Protein AF-A0A2T6MM74-F1 (afdb_monomer_lite)

Sequence (66 aa):
DRQAAVGTNVVYGPIHQFGGKTGRNESVELPARPFLPLTGDGELQLDVVVPILDTIVRHLESAARR

Radius of gyration: 17.02 Å; chains: 1; bounding box: 40×23×44 Å

Organism: NCBI:txid252393

InterPro domains:
  IPR006522 Phage virion morphogensis protein [PF05069] (3-45)

pLDDT: mean 88.92, std 8.75, range [55.91, 97.62]

Foldseek 3Di:
DDDDDDFDPDPCGCCQQCWAFDDDPSPDTGHHDHPDQADPVGDGPPVCPVVVVVVVVVVVVVVVVD

Structure (mmCIF, N/CA/C/O backbone):
data_AF-A0A2T6MM74-F1
#
_entry.id   AF-A0A2T6MM74-F1
#
loop_
_atom_site.group_PDB
_atom_site.id
_atom_site.type_symbol
_atom_site.label_atom_id
_atom_site.label_alt_id
_atom_site.label_comp_id
_atom_site.label_asym_id
_atom_site.label_entity_id
_atom_site.label_seq_id
_atom_site.pdbx_PDB_ins_code
_atom_site.Cartn_x
_atom_site.Cartn_y
_atom_site.Cartn_z
_atom_site.occupancy
_atom_site.B_iso_or_equiv
_atom_site.auth_seq_id
_atom_site.auth_comp_id
_atom_site.auth_asym_id
_atom_site.auth_atom_id
_atom_site.pdbx_PDB_model_num
ATOM 1 N N . ASP A 1 1 ? 2.809 -13.142 -22.370 1.00 55.91 1 ASP A N 1
ATOM 2 C CA . ASP A 1 1 ? 2.031 -12.858 -21.147 1.00 55.91 1 ASP A CA 1
ATOM 3 C C . ASP A 1 1 ? 2.822 -13.214 -19.899 1.00 55.91 1 ASP A C 1
ATOM 5 O O . ASP A 1 1 ? 3.089 -14.383 -19.649 1.00 55.91 1 ASP A O 1
ATOM 9 N N . ARG A 1 2 ? 3.288 -12.204 -19.155 1.00 76.12 2 ARG A N 1
ATOM 10 C CA . ARG A 1 2 ? 3.950 -12.365 -17.849 1.00 76.12 2 ARG A CA 1
ATOM 11 C C . ARG A 1 2 ? 3.232 -11.467 -16.851 1.00 76.12 2 ARG A C 1
ATOM 13 O O . ARG A 1 2 ? 3.506 -10.275 -16.798 1.00 76.12 2 ARG A O 1
ATOM 20 N N . GLN A 1 3 ? 2.303 -12.046 -16.102 1.00 77.94 3 GLN A N 1
ATOM 21 C CA . GLN A 1 3 ? 1.557 -11.356 -15.053 1.00 77.94 3 GLN A CA 1
ATOM 22 C C . GLN A 1 3 ? 1.828 -12.014 -13.702 1.00 77.94 3 GLN A C 1
ATOM 24 O O . GLN A 1 3 ? 2.034 -13.225 -13.628 1.00 77.94 3 GLN A O 1
ATOM 29 N N . ALA A 1 4 ? 1.809 -11.213 -12.644 1.00 73.62 4 ALA A N 1
ATOM 30 C CA . ALA A 1 4 ? 1.858 -11.674 -11.266 1.00 73.62 4 ALA A CA 1
ATOM 31 C C . ALA A 1 4 ? 0.721 -11.001 -10.492 1.00 73.62 4 ALA A C 1
ATOM 33 O O . ALA A 1 4 ? 0.482 -9.807 -10.661 1.00 73.62 4 ALA A O 1
ATOM 34 N N . ALA A 1 5 ? 0.024 -11.773 -9.661 1.00 75.25 5 ALA A N 1
ATOM 35 C CA . ALA A 1 5 ? -1.008 -11.285 -8.756 1.00 75.25 5 ALA A CA 1
ATOM 36 C C . ALA A 1 5 ? -0.573 -11.575 -7.317 1.00 75.25 5 ALA A C 1
ATOM 38 O O . ALA A 1 5 ? -0.089 -12.668 -7.024 1.00 75.25 5 ALA A O 1
ATOM 39 N N . VAL A 1 6 ? -0.736 -10.596 -6.429 1.00 75.25 6 VAL A N 1
ATOM 40 C CA . VAL A 1 6 ? -0.397 -10.704 -5.005 1.00 75.25 6 VAL A CA 1
ATOM 41 C C . VAL A 1 6 ? -1.603 -10.236 -4.200 1.00 75.25 6 VAL A C 1
ATOM 43 O O . VAL A 1 6 ? -2.062 -9.111 -4.377 1.00 75.25 6 VAL A O 1
ATOM 46 N N . GLY A 1 7 ? -2.128 -11.098 -3.328 1.00 74.94 7 GLY A N 1
ATOM 47 C CA . GLY A 1 7 ? -3.269 -10.777 -2.473 1.00 74.94 7 GLY A CA 1
ATOM 48 C C . GLY A 1 7 ? -3.921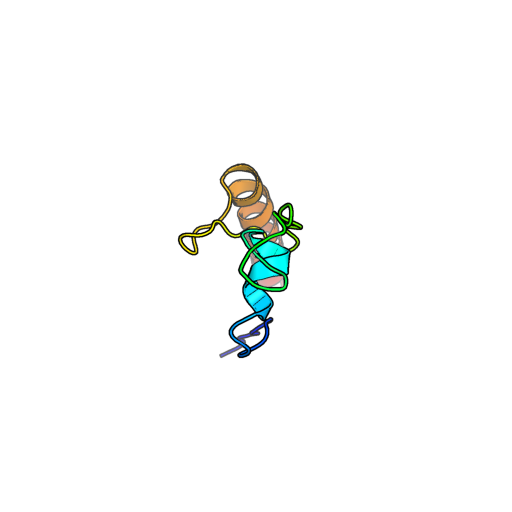 -12.007 -1.845 1.00 74.94 7 GLY A C 1
ATOM 49 O O . GLY A 1 7 ? -3.454 -13.133 -2.009 1.00 74.94 7 GLY A O 1
ATOM 50 N N . THR A 1 8 ? -5.019 -11.778 -1.128 1.00 79.12 8 THR A N 1
ATOM 51 C CA . THR A 1 8 ? -5.917 -12.817 -0.610 1.00 79.12 8 THR A CA 1
ATOM 52 C C . THR A 1 8 ? -7.330 -12.543 -1.115 1.00 79.12 8 THR A C 1
ATOM 54 O O . THR A 1 8 ? -7.743 -11.390 -1.204 1.00 79.12 8 THR A O 1
ATOM 57 N N . ASN A 1 9 ? -8.075 -13.594 -1.453 1.00 78.50 9 ASN A N 1
ATOM 58 C CA . ASN A 1 9 ? -9.479 -13.490 -1.862 1.00 78.50 9 ASN A CA 1
ATOM 59 C C . ASN A 1 9 ? -10.438 -13.372 -0.665 1.00 78.50 9 ASN A C 1
ATOM 61 O O . ASN A 1 9 ? -11.654 -13.356 -0.848 1.00 78.50 9 ASN A O 1
ATOM 65 N N . VAL A 1 10 ? -9.914 -13.343 0.563 1.00 82.56 10 VAL A N 1
ATOM 66 C CA . VAL A 1 10 ? -10.740 -13.274 1.764 1.00 82.56 10 VAL A CA 1
ATOM 67 C C . VAL A 1 10 ? -11.149 -11.831 2.049 1.00 82.56 10 VAL A C 1
ATOM 69 O O . VAL A 1 10 ? -10.311 -10.933 2.072 1.00 82.56 10 VAL A O 1
ATOM 72 N N . VAL A 1 11 ? -12.434 -11.634 2.357 1.00 71.06 11 VAL A N 1
ATOM 73 C CA . VAL A 1 11 ? -13.066 -10.327 2.623 1.00 71.06 11 VAL A CA 1
ATOM 74 C C . VAL A 1 11 ? -12.358 -9.518 3.718 1.00 71.06 11 VAL A C 1
ATOM 76 O O . VAL A 1 11 ? -12.344 -8.296 3.647 1.00 71.06 11 VAL A O 1
ATOM 79 N N . TYR A 1 12 ? -11.735 -10.167 4.710 1.00 73.12 12 TYR A N 1
ATOM 80 C CA . TYR A 1 12 ? -11.000 -9.462 5.770 1.00 73.12 12 TYR A CA 1
ATOM 81 C C . TYR A 1 12 ? -9.571 -9.067 5.368 1.00 73.12 12 TYR A C 1
ATOM 83 O O . TYR A 1 12 ? -8.950 -8.255 6.044 1.00 73.12 12 TYR A O 1
ATOM 91 N N . GLY A 1 13 ? -9.023 -9.624 4.286 1.00 81.50 13 GLY A N 1
ATOM 92 C CA . GLY A 1 13 ? -7.656 -9.355 3.834 1.00 81.50 13 GLY A CA 1
ATOM 93 C C . GLY A 1 13 ? -7.311 -7.870 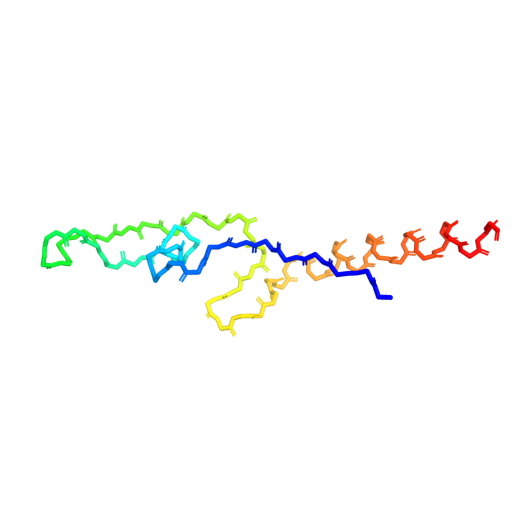3.657 1.00 81.50 13 GLY A C 1
ATOM 94 O O . GLY A 1 13 ? -6.253 -7.450 4.133 1.00 81.50 13 GLY A O 1
ATOM 95 N N . PRO A 1 14 ? -8.198 -7.058 3.048 1.00 87.69 14 PRO A N 1
ATOM 96 C CA . PRO A 1 14 ? -7.986 -5.624 2.874 1.00 87.69 14 PRO A CA 1
ATOM 97 C C . PRO A 1 14 ? -7.877 -4.828 4.182 1.00 87.69 14 PRO A C 1
ATOM 99 O O . PRO A 1 14 ? -7.278 -3.755 4.173 1.00 87.69 14 PRO A O 1
ATOM 102 N N . ILE A 1 15 ? -8.401 -5.324 5.313 1.00 90.25 15 ILE A N 1
ATOM 103 C CA . ILE A 1 15 ? -8.469 -4.533 6.556 1.00 90.25 15 ILE A CA 1
ATOM 104 C C . ILE A 1 15 ? -7.087 -4.225 7.139 1.00 90.25 15 ILE A C 1
ATOM 106 O O . ILE A 1 15 ? -6.900 -3.192 7.771 1.00 90.25 15 ILE A O 1
ATOM 110 N N . HIS A 1 16 ? -6.085 -5.077 6.899 1.00 88.94 16 HIS A N 1
ATOM 111 C CA . HIS A 1 16 ? -4.711 -4.766 7.292 1.00 88.94 16 HIS A CA 1
ATOM 112 C C . HIS A 1 16 ? -4.137 -3.627 6.443 1.00 88.94 16 HIS A C 1
ATOM 114 O O . HI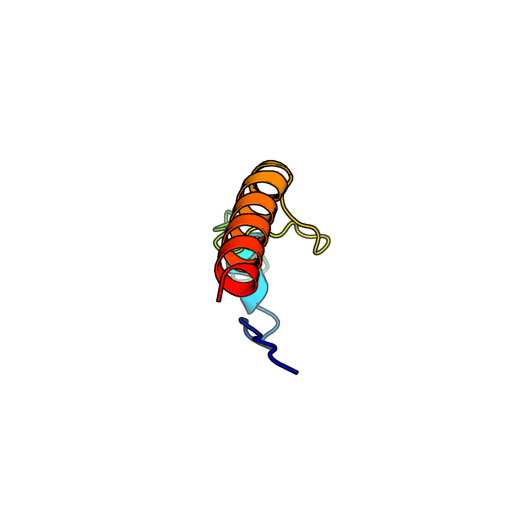S A 1 16 ? -3.479 -2.746 6.981 1.00 88.94 16 HIS A O 1
ATOM 120 N N . GLN A 1 17 ? -4.424 -3.608 5.139 1.00 90.62 17 GLN A N 1
ATOM 121 C CA . GLN A 1 17 ? -3.948 -2.572 4.223 1.00 90.62 17 GLN A CA 1
ATOM 122 C C . GLN A 1 17 ? -4.598 -1.214 4.531 1.00 90.62 17 GLN A C 1
ATOM 124 O O . GLN A 1 17 ? -3.891 -0.215 4.646 1.00 90.62 17 GLN A O 1
ATOM 129 N N . PHE A 1 18 ? -5.925 -1.179 4.688 1.00 91.69 18 PHE A N 1
ATOM 130 C CA . PHE A 1 18 ? -6.700 0.068 4.752 1.00 91.69 18 PHE A CA 1
ATOM 131 C C . PHE A 1 18 ? -7.170 0.467 6.157 1.00 91.69 18 PHE A C 1
ATOM 133 O O . PHE A 1 18 ? -7.583 1.606 6.356 1.00 91.69 18 PHE A O 1
ATOM 140 N N . GLY A 1 19 ? -7.068 -0.423 7.145 1.00 92.62 19 GLY A N 1
ATOM 141 C CA . GLY A 1 19 ? -7.641 -0.207 8.472 1.00 92.62 19 GLY A CA 1
ATOM 142 C C . GLY A 1 19 ? -9.169 -0.299 8.472 1.00 92.62 19 GLY A C 1
ATOM 143 O O . GLY A 1 19 ? -9.779 -0.793 7.522 1.00 92.62 19 GLY A O 1
ATOM 144 N N . GLY A 1 20 ? -9.781 0.166 9.559 1.00 92.94 20 GLY A N 1
ATOM 145 C CA . GLY A 1 20 ? -11.230 0.269 9.716 1.00 92.94 20 GLY A CA 1
ATOM 146 C C . GLY A 1 20 ? -11.769 -0.415 10.971 1.00 92.94 20 GLY A C 1
ATOM 147 O O . GLY A 1 20 ? -11.025 -0.866 11.848 1.00 92.94 20 GLY A O 1
ATOM 148 N N . LYS A 1 21 ? -13.098 -0.503 11.055 1.00 94.19 21 LYS A N 1
ATOM 149 C CA . LYS A 1 21 ? -13.809 -1.101 12.188 1.00 94.19 21 LYS A CA 1
ATOM 150 C C . LYS A 1 21 ? -13.661 -2.619 12.228 1.00 94.19 21 LYS A C 1
ATOM 152 O O . LYS A 1 21 ? -13.836 -3.307 11.228 1.00 94.19 21 LYS A O 1
ATOM 157 N N . THR A 1 22 ? -13.366 -3.148 13.410 1.00 91.56 22 THR A N 1
ATOM 158 C CA . THR A 1 22 ? -13.189 -4.583 13.650 1.00 91.56 22 THR A CA 1
ATOM 159 C C . THR A 1 22 ? -13.587 -4.972 15.079 1.00 91.56 22 THR A C 1
ATOM 161 O O . THR A 1 22 ? -14.037 -4.148 15.878 1.00 91.56 22 THR A O 1
ATOM 164 N N . GLY A 1 23 ? -13.428 -6.252 15.415 1.00 91.50 23 GLY A N 1
ATOM 165 C CA . GLY A 1 23 ? -13.782 -6.814 16.714 1.00 91.50 23 GLY A CA 1
ATOM 166 C C . GLY A 1 23 ? -15.279 -7.084 16.868 1.00 91.50 23 GLY A C 1
ATOM 167 O O . GLY A 1 23 ? -16.086 -6.880 15.960 1.00 91.50 23 GLY A O 1
ATOM 168 N N . ARG A 1 24 ? -15.668 -7.582 18.047 1.00 94.31 24 ARG A N 1
ATOM 169 C CA . ARG A 1 24 ? -17.075 -7.872 18.344 1.00 94.31 24 ARG A CA 1
ATOM 170 C C . ARG A 1 24 ? -17.872 -6.569 18.310 1.00 94.31 24 ARG A C 1
ATOM 172 O O . ARG A 1 24 ? -17.541 -5.641 19.048 1.00 94.31 24 ARG A O 1
ATOM 179 N N . ASN A 1 25 ? -18.910 -6.534 17.476 1.00 95.06 25 ASN A N 1
ATOM 180 C CA . ASN A 1 25 ? -19.762 -5.364 17.244 1.00 95.06 25 ASN A CA 1
ATOM 181 C C . ASN A 1 25 ? -18.975 -4.110 16.820 1.00 95.06 25 ASN A C 1
ATOM 183 O O . ASN A 1 25 ? -19.300 -3.023 17.285 1.00 95.06 25 ASN A O 1
ATOM 187 N N . GLU A 1 26 ? -17.920 -4.262 16.006 1.00 93.81 26 GLU A N 1
ATOM 188 C CA . GLU A 1 26 ? -17.163 -3.120 15.453 1.00 93.81 26 GLU A CA 1
ATOM 189 C C . GLU A 1 26 ? -16.563 -2.194 16.531 1.00 93.81 26 GLU A C 1
ATOM 191 O O . GLU A 1 26 ? -16.354 -0.997 16.332 1.00 93.81 26 GLU A O 1
ATOM 196 N N . SER A 1 27 ? -16.280 -2.757 17.706 1.00 96.81 27 SER A N 1
ATOM 197 C CA . SER A 1 27 ? -15.855 -2.009 18.893 1.00 96.81 27 SER A CA 1
ATOM 198 C C . SER A 1 27 ? -14.425 -1.466 18.821 1.00 96.81 27 SER A C 1
ATOM 200 O O . SER A 1 27 ? -14.040 -0.657 19.665 1.00 96.81 27 SER A O 1
ATOM 202 N N . VAL A 1 28 ? -13.632 -1.889 17.834 1.00 95.81 28 VAL A N 1
ATOM 203 C CA . VAL A 1 28 ? -12.221 -1.520 17.690 1.00 95.81 28 VAL A CA 1
ATOM 204 C C . VAL A 1 28 ? -11.997 -0.808 16.361 1.00 95.81 28 VAL A C 1
ATOM 206 O O . VAL A 1 28 ? -12.426 -1.286 15.316 1.00 95.81 28 VAL A O 1
ATOM 209 N N . GLU A 1 29 ? -11.278 0.312 16.395 1.00 96.25 29 GLU A N 1
ATOM 210 C CA . GLU A 1 29 ? -10.725 0.958 15.202 1.00 96.25 29 GLU A CA 1
ATOM 211 C C . GLU A 1 29 ? -9.311 0.421 14.957 1.00 96.25 29 GLU A C 1
ATOM 213 O O . GLU A 1 29 ? -8.406 0.654 15.763 1.00 96.25 29 GLU A O 1
ATOM 218 N N . LEU A 1 30 ? -9.113 -0.319 13.867 1.00 94.38 30 LEU A N 1
ATOM 219 C CA . LEU A 1 30 ? -7.800 -0.808 13.468 1.00 94.38 30 LEU A CA 1
ATOM 220 C C . LEU A 1 30 ? -7.113 0.239 12.577 1.00 94.38 30 LEU A C 1
ATOM 222 O O . LEU A 1 30 ? -7.660 0.595 11.532 1.00 94.38 30 LEU A O 1
ATOM 226 N N . PRO A 1 31 ? -5.907 0.718 12.925 1.00 95.00 31 PRO A N 1
ATOM 227 C CA . PRO A 1 31 ? -5.167 1.622 12.054 1.00 95.00 31 PRO A CA 1
ATOM 228 C C . PRO A 1 31 ? -4.671 0.895 10.798 1.00 95.00 31 PRO A C 1
ATOM 230 O O . PRO A 1 31 ? -4.267 -0.269 10.866 1.00 95.00 31 PRO A O 1
ATOM 233 N N . ALA A 1 32 ? -4.621 1.611 9.675 1.00 92.12 32 ALA A N 1
ATOM 234 C CA . ALA A 1 32 ? -4.055 1.104 8.429 1.00 92.12 32 ALA A CA 1
ATOM 235 C C . ALA A 1 32 ? -2.584 0.670 8.593 1.00 92.12 32 ALA A C 1
ATOM 237 O O . ALA A 1 32 ? -1.789 1.300 9.305 1.00 92.12 32 ALA A O 1
ATOM 238 N N . ARG A 1 33 ? -2.215 -0.419 7.912 1.00 91.00 33 ARG A N 1
ATOM 239 C CA . ARG A 1 33 ? -0.849 -0.946 7.781 1.00 91.00 33 ARG A CA 1
ATOM 240 C C . ARG A 1 33 ? -0.545 -1.153 6.288 1.00 91.00 33 ARG A C 1
ATOM 242 O O . ARG A 1 33 ? -0.464 -2.297 5.844 1.00 91.00 33 ARG A O 1
ATOM 249 N N . PRO A 1 34 ? -0.414 -0.072 5.498 1.00 88.94 34 PRO A N 1
ATOM 250 C CA . PRO A 1 34 ? -0.221 -0.186 4.060 1.00 88.94 34 PRO A CA 1
ATOM 251 C C . PRO A 1 34 ? 1.148 -0.795 3.735 1.00 88.94 34 PRO A C 1
ATOM 253 O O . PRO A 1 34 ? 2.183 -0.294 4.167 1.00 88.94 34 PRO A O 1
ATOM 256 N N . PHE A 1 35 ? 1.144 -1.878 2.962 1.00 87.06 35 PHE A N 1
ATOM 257 C CA . PHE A 1 35 ? 2.346 -2.513 2.400 1.00 87.06 35 PHE A CA 1
ATOM 258 C C . PHE A 1 35 ? 2.302 -2.563 0.870 1.00 87.06 35 PHE A C 1
ATOM 260 O O . PHE A 1 35 ? 3.344 -2.657 0.226 1.00 87.06 35 PHE A O 1
ATOM 267 N N . LEU A 1 36 ? 1.107 -2.467 0.280 1.00 89.50 36 LEU A N 1
ATOM 268 C CA . LEU A 1 36 ? 0.940 -2.170 -1.138 1.00 89.50 36 LEU A CA 1
ATOM 269 C C . LEU A 1 36 ? 0.797 -0.657 -1.326 1.00 89.50 36 LEU A C 1
ATOM 271 O O . LEU A 1 36 ? 0.147 -0.004 -0.507 1.00 89.50 36 LEU A O 1
ATOM 275 N N . PRO A 1 37 ? 1.335 -0.080 -2.408 1.00 90.38 37 PRO A N 1
ATOM 276 C CA . PRO A 1 37 ? 1.242 1.351 -2.648 1.00 90.38 37 PRO A CA 1
ATOM 277 C C . PRO A 1 37 ? -0.091 1.724 -3.320 1.00 90.38 37 PRO A C 1
ATOM 279 O O . PRO A 1 37 ? -0.120 2.410 -4.338 1.00 90.38 37 PRO A O 1
ATOM 282 N N . LEU A 1 38 ? -1.194 1.221 -2.762 1.00 90.44 38 LEU A N 1
ATOM 283 C CA . LEU A 1 38 ? -2.557 1.392 -3.261 1.00 90.44 38 LEU A CA 1
ATOM 284 C C . LEU A 1 38 ? -3.382 2.246 -2.294 1.00 90.44 38 LEU A C 1
ATOM 286 O O . LEU A 1 38 ? -3.207 2.158 -1.073 1.00 90.44 38 LEU A O 1
ATOM 290 N N . THR A 1 39 ? -4.287 3.050 -2.841 1.00 89.94 39 THR A N 1
ATOM 291 C CA . THR A 1 39 ? -5.352 3.752 -2.121 1.00 89.94 39 THR A CA 1
ATOM 292 C C . THR A 1 39 ? -6.570 2.839 -1.952 1.00 89.94 39 THR A C 1
ATOM 294 O O . THR A 1 39 ? -6.650 1.768 -2.557 1.00 89.94 39 THR A O 1
ATOM 297 N N . GLY A 1 40 ? -7.531 3.256 -1.119 1.00 85.81 40 GLY A N 1
ATOM 298 C CA . GLY A 1 40 ? -8.791 2.522 -0.929 1.00 85.81 40 GLY A CA 1
ATOM 299 C C . GLY A 1 40 ? -9.636 2.413 -2.204 1.00 85.81 40 GLY A C 1
ATOM 300 O O . GLY A 1 40 ? -10.386 1.453 -2.350 1.00 85.81 40 GLY A O 1
ATOM 301 N N . ASP A 1 41 ? -9.450 3.343 -3.143 1.00 88.06 41 ASP A N 1
ATOM 302 C CA . ASP A 1 41 ? -10.136 3.367 -4.440 1.00 88.06 41 ASP A CA 1
ATOM 303 C C . ASP A 1 41 ? -9.434 2.500 -5.502 1.00 88.06 41 ASP A C 1
ATOM 305 O O . ASP A 1 41 ? -9.900 2.399 -6.634 1.00 88.06 41 ASP A O 1
ATOM 309 N N . GLY A 1 42 ? -8.318 1.851 -5.145 1.00 87.06 42 GLY A N 1
ATOM 310 C CA . GLY A 1 42 ? -7.543 0.998 -6.051 1.00 87.06 42 GLY A CA 1
ATOM 311 C C . GLY A 1 42 ? -6.514 1.742 -6.904 1.00 87.06 42 GLY A C 1
ATOM 312 O O . GLY A 1 42 ? -5.887 1.128 -7.764 1.00 87.06 42 GLY A O 1
ATOM 313 N N . GLU A 1 43 ? -6.299 3.030 -6.647 1.00 91.94 43 GLU A N 1
ATOM 314 C CA . GLU A 1 43 ? -5.305 3.848 -7.346 1.00 91.94 43 GLU A CA 1
ATOM 315 C C . GLU A 1 43 ? -3.920 3.735 -6.703 1.00 91.94 43 GLU A C 1
ATOM 317 O O . GLU A 1 43 ? -3.788 3.362 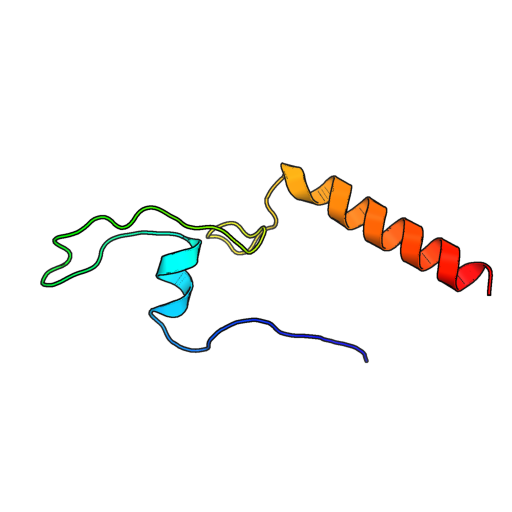-5.537 1.00 91.94 43 GLU A O 1
ATOM 322 N N . LEU A 1 44 ? -2.865 4.092 -7.438 1.00 92.25 44 LEU A N 1
ATOM 323 C CA . LEU A 1 44 ? -1.533 4.225 -6.843 1.00 92.25 44 LEU A CA 1
ATOM 324 C C . LEU A 1 44 ? -1.455 5.457 -5.933 1.00 92.25 44 LEU A C 1
ATOM 326 O O . LEU A 1 44 ? -1.995 6.519 -6.243 1.00 92.25 44 LEU A O 1
ATOM 330 N N . GLN A 1 45 ? -0.722 5.336 -4.828 1.00 91.69 45 GLN A N 1
ATOM 331 C CA . GLN A 1 45 ? -0.370 6.495 -4.003 1.00 91.69 45 GLN A CA 1
ATOM 332 C C . GLN A 1 45 ? 0.558 7.439 -4.789 1.00 91.69 45 GLN A C 1
ATOM 334 O O . GLN A 1 45 ? 1.456 6.995 -5.503 1.00 91.69 45 GLN A O 1
ATOM 339 N N . LEU A 1 46 ? 0.332 8.754 -4.704 1.00 91.56 46 LEU A N 1
ATOM 340 C CA . LEU A 1 46 ? 0.989 9.728 -5.592 1.00 91.56 46 LEU A CA 1
ATOM 341 C C . LEU A 1 46 ? 2.520 9.752 -5.459 1.00 91.56 46 LEU A C 1
ATOM 343 O O . LEU A 1 46 ? 3.225 9.963 -6.444 1.00 91.56 46 LEU A O 1
ATOM 347 N N . ASP A 1 47 ? 3.036 9.519 -4.258 1.00 92.25 47 ASP A N 1
ATOM 348 C CA . ASP A 1 47 ? 4.464 9.517 -3.943 1.00 92.25 47 ASP A CA 1
ATOM 349 C C . ASP A 1 47 ? 5.220 8.323 -4.549 1.00 92.25 47 ASP A C 1
ATOM 351 O O . ASP A 1 47 ? 6.431 8.410 -4.765 1.00 92.25 47 ASP A O 1
ATOM 355 N N . VAL A 1 48 ? 4.523 7.235 -4.897 1.00 93.56 48 VAL A N 1
ATOM 356 C CA . VAL A 1 48 ? 5.143 6.038 -5.488 1.00 93.56 48 VAL A CA 1
ATOM 357 C C . VAL A 1 48 ? 5.125 6.011 -7.014 1.00 93.56 48 VAL A C 1
ATOM 359 O O . VAL A 1 48 ? 5.841 5.208 -7.614 1.00 93.56 48 VAL A O 1
ATOM 362 N N . VAL A 1 49 ? 4.338 6.881 -7.657 1.00 94.19 49 VAL A N 1
ATOM 363 C CA . VAL A 1 49 ? 4.160 6.868 -9.119 1.00 94.19 49 VAL A CA 1
ATOM 364 C C . VAL A 1 49 ? 5.501 7.068 -9.822 1.00 94.19 49 VAL A C 1
ATOM 366 O O . VAL A 1 49 ? 5.881 6.274 -10.682 1.00 94.19 49 VAL A O 1
ATOM 369 N N . VAL A 1 50 ? 6.254 8.093 -9.421 1.00 96.44 50 VAL A N 1
ATOM 370 C CA . VAL A 1 50 ? 7.555 8.409 -10.026 1.00 96.44 50 VAL A CA 1
ATOM 371 C C . VAL A 1 50 ? 8.591 7.294 -9.781 1.00 96.44 50 VAL A C 1
ATOM 373 O O . VAL A 1 50 ? 9.178 6.835 -10.761 1.00 96.44 50 VAL A O 1
ATOM 376 N N . PRO A 1 51 ? 8.793 6.779 -8.548 1.00 95.56 51 PRO A N 1
ATOM 377 C CA . PRO A 1 51 ? 9.681 5.635 -8.301 1.00 95.56 51 PRO A CA 1
ATOM 378 C C . PRO A 1 51 ? 9.359 4.369 -9.112 1.00 95.56 51 PRO A C 1
ATOM 380 O O . PRO A 1 51 ? 10.269 3.666 -9.569 1.00 95.56 51 PRO A O 1
ATOM 383 N N . ILE A 1 52 ? 8.071 4.059 -9.295 1.00 94.00 52 ILE A N 1
ATOM 384 C CA . ILE A 1 52 ? 7.637 2.907 -10.096 1.00 94.00 52 ILE A CA 1
ATOM 385 C C . ILE A 1 52 ? 7.986 3.133 -11.569 1.00 94.00 52 ILE A C 1
ATOM 387 O O . ILE A 1 52 ? 8.593 2.257 -12.189 1.00 94.00 52 ILE A O 1
ATOM 391 N N . LEU A 1 53 ? 7.660 4.308 -12.118 1.00 95.81 53 LEU A N 1
ATOM 392 C CA . LEU A 1 53 ? 7.982 4.652 -13.504 1.00 95.81 53 LEU A CA 1
ATOM 393 C C . LEU A 1 53 ? 9.490 4.606 -13.766 1.00 95.81 53 LEU A C 1
ATOM 395 O O . LEU A 1 53 ? 9.907 4.007 -14.753 1.00 95.81 53 LEU A O 1
ATOM 399 N N . ASP A 1 54 ? 10.307 5.149 -12.863 1.00 97.62 54 ASP A N 1
ATOM 400 C CA . ASP A 1 54 ? 11.770 5.087 -12.961 1.00 97.62 54 ASP A CA 1
ATOM 401 C C . ASP A 1 54 ? 12.279 3.637 -12.999 1.00 97.62 54 ASP A C 1
ATOM 403 O O . ASP A 1 54 ? 13.122 3.264 -13.814 1.00 97.62 54 ASP A O 1
ATOM 407 N N . THR A 1 55 ? 11.723 2.766 -12.158 1.00 96.31 55 THR A N 1
ATOM 408 C CA . THR A 1 55 ? 12.079 1.339 -12.149 1.00 96.31 55 THR A CA 1
ATOM 409 C C . THR A 1 55 ? 11.708 0.646 -13.460 1.00 96.31 55 THR A C 1
ATOM 411 O O . THR A 1 55 ? 12.513 -0.123 -13.993 1.00 96.31 55 THR A O 1
ATOM 414 N N . ILE A 1 56 ? 10.527 0.944 -14.007 1.00 95.12 56 ILE A N 1
ATOM 415 C CA . ILE A 1 56 ? 10.077 0.401 -15.293 1.00 95.12 56 ILE A CA 1
ATOM 416 C C . ILE A 1 56 ? 10.989 0.890 -16.422 1.00 95.12 56 ILE A C 1
ATOM 418 O O . ILE A 1 56 ? 11.501 0.068 -17.180 1.00 95.12 56 ILE A O 1
ATOM 422 N N . VAL A 1 57 ? 11.247 2.198 -16.511 1.00 97.50 57 VAL A N 1
ATOM 423 C CA . VAL A 1 57 ? 12.107 2.786 -17.549 1.00 97.50 57 VAL A CA 1
ATOM 4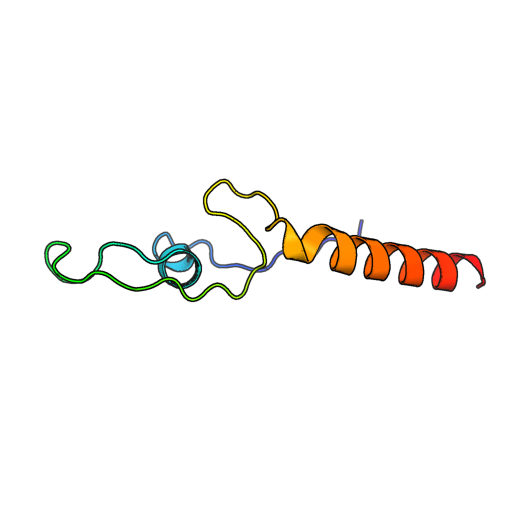24 C C . VAL A 1 57 ? 13.511 2.190 -17.495 1.00 97.50 57 VAL A C 1
ATOM 426 O O . VAL A 1 57 ? 13.986 1.681 -18.509 1.00 97.50 57 VAL A O 1
ATOM 429 N N . ARG A 1 58 ? 14.144 2.136 -16.314 1.00 97.38 58 ARG A N 1
ATOM 430 C CA . ARG A 1 58 ? 15.471 1.517 -16.144 1.00 97.38 58 ARG A CA 1
ATOM 431 C C . ARG A 1 58 ? 15.504 0.067 -16.625 1.00 97.38 58 ARG A C 1
ATOM 433 O O . ARG A 1 58 ? 16.465 -0.351 -17.275 1.00 97.38 58 ARG A O 1
ATOM 440 N N . HIS A 1 59 ? 14.464 -0.712 -16.323 1.00 95.44 59 HIS A N 1
ATOM 441 C CA . HIS A 1 59 ? 14.373 -2.096 -16.783 1.00 95.44 59 HIS A CA 1
ATOM 442 C C . HIS A 1 59 ? 14.246 -2.187 -18.309 1.00 95.44 59 HIS A C 1
ATOM 444 O O . HIS A 1 59 ? 14.941 -2.991 -18.932 1.00 95.44 59 HIS A O 1
ATOM 450 N N . LEU A 1 60 ? 13.392 -1.355 -18.912 1.00 96.06 60 LEU A N 1
ATOM 451 C CA . LEU A 1 60 ? 13.183 -1.322 -20.360 1.00 96.06 60 LEU A CA 1
ATOM 452 C C . LEU A 1 60 ? 14.451 -0.899 -21.109 1.00 96.06 60 LEU A C 1
ATOM 454 O O . LEU A 1 60 ? 14.824 -1.552 -22.079 1.00 96.06 60 LEU A O 1
ATOM 458 N N . GLU A 1 61 ? 15.165 0.121 -20.632 1.00 96.69 61 GLU A N 1
ATOM 459 C CA . GLU A 1 61 ? 16.452 0.530 -21.204 1.00 96.69 61 GLU A CA 1
ATOM 460 C C . GLU A 1 61 ? 17.501 -0.585 -21.116 1.00 96.69 61 GLU A C 1
ATOM 462 O O . GLU A 1 61 ? 18.213 -0.855 -22.084 1.00 96.69 61 GLU A O 1
ATOM 467 N N . SER A 1 62 ? 17.584 -1.274 -19.972 1.00 96.31 62 SER A N 1
ATOM 468 C CA . SER A 1 62 ? 18.473 -2.429 -19.802 1.00 96.31 62 SER A CA 1
ATOM 469 C C . SER A 1 62 ? 18.106 -3.589 -20.733 1.00 96.31 62 SER A C 1
ATOM 471 O O . SER A 1 62 ? 18.991 -4.304 -21.205 1.00 96.31 62 SER A O 1
ATOM 473 N N . ALA A 1 63 ? 16.816 -3.802 -20.995 1.00 94.31 63 ALA A N 1
ATOM 474 C CA . ALA A 1 63 ? 16.344 -4.829 -21.914 1.00 94.31 63 ALA A CA 1
ATOM 475 C C . ALA A 1 63 ? 16.625 -4.471 -23.380 1.00 94.31 63 ALA A C 1
ATOM 477 O O . ALA A 1 63 ? 17.021 -5.349 -24.133 1.00 94.31 63 ALA A O 1
ATOM 478 N N . ALA A 1 64 ? 16.476 -3.201 -23.765 1.00 94.38 64 ALA A N 1
ATOM 479 C CA . ALA A 1 64 ? 16.695 -2.726 -25.132 1.00 94.38 64 ALA A CA 1
ATOM 480 C C . ALA A 1 64 ? 18.177 -2.675 -25.545 1.00 94.38 64 ALA A C 1
ATOM 482 O O . ALA A 1 64 ? 18.484 -2.692 -26.732 1.00 94.38 64 ALA A O 1
ATOM 483 N N . ARG A 1 65 ? 19.101 -2.596 -24.578 1.00 91.50 65 ARG A N 1
ATOM 484 C CA . ARG A 1 65 ? 20.556 -2.653 -24.818 1.00 91.50 65 ARG A CA 1
ATOM 485 C C . ARG A 1 65 ? 21.101 -4.081 -24.978 1.00 91.50 65 ARG A C 1
ATOM 487 O O . ARG A 1 65 ? 22.308 -4.228 -25.156 1.00 91.50 65 ARG A O 1
ATOM 494 N N . ARG A 1 66 ? 20.254 -5.106 -24.842 1.00 62.38 66 ARG A N 1
ATOM 495 C CA . ARG A 1 66 ? 20.612 -6.520 -25.025 1.00 62.38 66 ARG A CA 1
ATOM 496 C C . ARG A 1 66 ? 20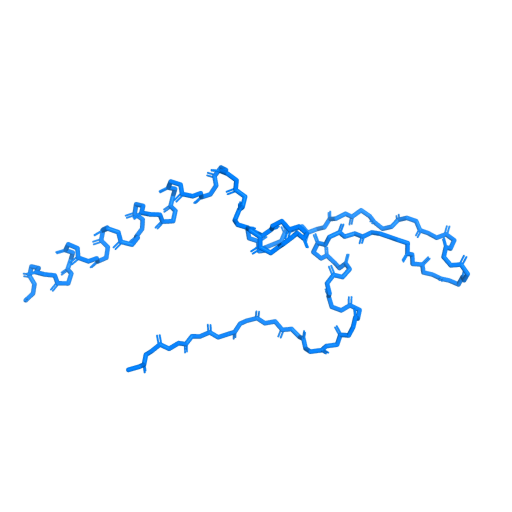.294 -7.013 -26.425 1.00 62.38 66 ARG A C 1
ATOM 498 O O . ARG A 1 66 ? 19.320 -6.508 -27.018 1.00 62.38 66 ARG A O 1
#

Secondary structure (DSSP, 8-state):
---------STTTHHHHH-EEESGGG-EEEPP---SSB-TTSPBPHHHHHHHHHHHHHHHHHHHT-